Protein AF-A0A8T0U9B5-F1 (afdb_monomer)

Solvent-accessible surface area (backbone atoms only — not comparable to full-atom values): 8079 Å² total; per-residue (Å²): 131,83,78,93,50,59,70,68,54,36,56,69,69,45,44,65,55,56,51,55,48,44,73,48,88,48,65,66,57,46,46,55,52,36,72,47,31,86,80,51,45,81,77,52,49,41,67,49,37,51,75,54,38,42,71,47,51,58,54,27,79,70,55,91,48,68,68,43,32,54,33,39,57,57,36,41,76,64,46,49,84,38,46,48,66,65,48,43,67,71,42,53,49,59,54,46,62,56,37,54,70,41,90,50,66,66,54,20,51,52,38,54,52,50,50,65,72,48,41,92,66,47,58,68,76,57,44,55,52,48,54,54,59,54,62,75,67,59,80,130

pLDDT: mean 86.19, std 13.99, range [38.75, 97.88]

Foldseek 3Di:
DDDPDDPVCCLVPPVVVLLVLLVDPDPVSLLVCLVCCVVCLQSDALCSLAPRRVVSLLVLLVDPDPSSNLSSLVSCLSRLVSYDQCCVVVPVVVSLVVQCPDPDPVSNVSSVVSCVSNLVSYDPVVSVVVVVVVVVPDDD

Secondary structure (DSSP, 8-state):
---SS-HHHHHHHTHHHHHHHHT---HHHHHHHHHTHHHHGGGS-HHHIIIIIHHHHGGGGG-S-HHHHHHHHHHHHHHGGGS-HHHIIIIIHHHHHHHTT-SSHHHHHHHHHHHHHHGGGS-HHHHHHHHHHHHTTS--

Sequence (140 aa):
MGSWLPADQFSIKVLPTIVKLFASNDRAVRACLLQHIDQFGQSLSAQTVDEQVFPHVATGFSDTTVSIHELTMKSMLVLAPKLSQRIISGSLLKYLSKLQVDEDPGIRTNTTILLGNIANYMNDGVYLKYISDTIDIVPS

Radius of gyration: 15.92 Å; Cα contacts (8 Å, |Δi|>4): 117; chains: 1; bounding box: 43×36×35 Å

Nearest PDB structures (foldseek):
  3vwa-assembly1_A  TM=8.725E-01  e=2.668E-05  Saccharomyces cerevisiae S288C
  7pks-assembly1_p  TM=7.817E-01  e=1.221E-03  Homo sapiens
  4lac-assembly1_A  TM=7.043E-01  e=8.626E-04  Homo sapiens
  8twi-assembly1_A  TM=7.628E-01  e=1.349E-03  Homo sapiens
  6iur-assembly2_F  TM=7.681E-01  e=6.287E-03  Homo sapiens

Organism: Panicum virgatum (NCBI:txid38727)

Structure (mmCIF, N/CA/C/O backbone):
data_AF-A0A8T0U9B5-F1
#
_entry.id   AF-A0A8T0U9B5-F1
#
loop_
_atom_site.group_PDB
_atom_site.id
_atom_site.type_symbol
_atom_site.label_atom_id
_atom_site.label_alt_id
_atom_site.label_comp_id
_atom_site.label_asym_id
_atom_site.label_entity_id
_atom_site.label_seq_id
_atom_site.pdbx_PDB_ins_code
_atom_site.Cartn_x
_atom_site.Cartn_y
_atom_site.Cartn_z
_atom_site.occupancy
_atom_site.B_iso_or_equiv
_atom_site.auth_seq_id
_atom_site.auth_comp_id
_atom_site.auth_asym_id
_atom_site.auth_atom_id
_atom_site.pdbx_PDB_model_num
ATOM 1 N N . MET A 1 1 ? -22.964 -4.830 -5.893 1.00 41.19 1 MET A N 1
ATOM 2 C CA . MET A 1 1 ? -23.535 -5.935 -5.090 1.00 41.19 1 MET A CA 1
ATOM 3 C C . MET A 1 1 ? -23.861 -5.376 -3.717 1.00 41.19 1 MET A C 1
ATOM 5 O O . MET A 1 1 ? -23.008 -4.706 -3.154 1.00 41.19 1 MET A O 1
ATOM 9 N N . GLY A 1 2 ? -25.105 -5.536 -3.258 1.00 45.66 2 GLY A N 1
ATOM 10 C CA . GLY A 1 2 ? -25.618 -4.881 -2.051 1.00 45.66 2 GLY A CA 1
ATOM 11 C C . GLY A 1 2 ? -24.873 -5.299 -0.785 1.00 45.66 2 GLY A C 1
ATOM 12 O O . GLY A 1 2 ? -24.510 -6.461 -0.623 1.00 45.66 2 GLY A O 1
ATOM 13 N N . SER A 1 3 ? -24.641 -4.347 0.112 1.00 53.12 3 SER A N 1
ATOM 14 C CA . SER A 1 3 ? -24.120 -4.607 1.450 1.00 53.12 3 SER A CA 1
ATOM 15 C C . SER A 1 3 ? -25.205 -5.305 2.275 1.00 53.12 3 SER A C 1
ATOM 17 O O . SER A 1 3 ? -26.113 -4.662 2.794 1.00 53.12 3 SER A O 1
ATOM 19 N N . TRP A 1 4 ? -25.127 -6.632 2.382 1.00 62.62 4 TRP A N 1
ATOM 20 C CA . TRP A 1 4 ? -26.075 -7.475 3.131 1.00 62.62 4 TRP A CA 1
ATOM 21 C C . TRP A 1 4 ? -25.985 -7.324 4.660 1.00 62.62 4 TRP A C 1
ATOM 23 O O . TRP A 1 4 ? -26.683 -8.014 5.400 1.00 62.62 4 TRP A O 1
ATOM 33 N N . LEU A 1 5 ? -25.137 -6.420 5.150 1.00 62.84 5 LEU A N 1
ATOM 34 C CA . LEU A 1 5 ? -24.972 -6.118 6.563 1.00 62.84 5 LEU A CA 1
ATOM 35 C C . LEU A 1 5 ? -24.940 -4.597 6.754 1.00 62.84 5 LEU A C 1
ATOM 37 O O . LEU A 1 5 ? -24.247 -3.913 5.998 1.00 62.84 5 LEU A O 1
ATOM 41 N N . PRO A 1 6 ? -25.629 -4.062 7.778 1.00 76.56 6 PRO A N 1
ATOM 42 C CA . PRO A 1 6 ? -25.384 -2.706 8.257 1.00 76.56 6 PRO A CA 1
ATOM 43 C C . PRO A 1 6 ? -23.891 -2.504 8.558 1.00 76.56 6 PRO A C 1
ATOM 45 O O . PRO A 1 6 ? -23.229 -3.440 9.020 1.00 76.56 6 PRO A O 1
ATOM 48 N N . ALA A 1 7 ? -23.370 -1.294 8.332 1.00 72.19 7 ALA A N 1
ATOM 49 C CA . ALA A 1 7 ? -21.944 -0.969 8.480 1.00 72.19 7 ALA A CA 1
ATOM 50 C C . ALA A 1 7 ? -21.359 -1.391 9.845 1.00 72.19 7 ALA A C 1
ATOM 52 O O . ALA A 1 7 ? -20.235 -1.897 9.921 1.00 72.19 7 ALA A O 1
ATOM 53 N N . ASP A 1 8 ? -22.160 -1.283 10.906 1.00 71.94 8 ASP A N 1
ATOM 54 C CA . ASP A 1 8 ? -21.779 -1.672 12.265 1.00 71.94 8 ASP A CA 1
ATOM 55 C C . ASP A 1 8 ? -21.593 -3.191 12.396 1.00 71.94 8 ASP A C 1
ATOM 57 O O . ASP A 1 8 ? -20.624 -3.668 12.988 1.00 71.94 8 ASP A O 1
ATOM 61 N N . GLN A 1 9 ? -22.476 -3.985 11.780 1.00 76.44 9 GLN A N 1
ATOM 62 C CA . GLN A 1 9 ? -22.353 -5.444 11.799 1.00 76.44 9 GLN A CA 1
ATOM 63 C C . GLN A 1 9 ? -21.205 -5.939 10.922 1.00 76.44 9 GLN A C 1
ATOM 65 O O . GLN A 1 9 ? -20.554 -6.920 11.280 1.00 76.44 9 GLN A O 1
ATOM 70 N N . PHE A 1 10 ? -20.936 -5.267 9.801 1.00 80.06 10 PHE A N 1
ATOM 71 C CA . PHE A 1 10 ? -19.770 -5.559 8.971 1.00 80.06 10 PHE A CA 1
ATOM 72 C C . PHE A 1 10 ? -18.471 -5.342 9.758 1.00 80.06 10 PHE A C 1
ATOM 74 O O . PHE A 1 10 ? -17.622 -6.234 9.826 1.00 80.06 10 PHE A O 1
ATOM 81 N N . SER A 1 11 ? -18.365 -4.195 10.430 1.00 77.88 11 SER A N 1
ATOM 82 C CA . SER A 1 11 ? -17.197 -3.832 11.238 1.00 77.88 11 SER A CA 1
ATOM 83 C C . SER A 1 11 ? -16.960 -4.809 12.393 1.00 77.88 11 SER A C 1
ATOM 85 O O . SER A 1 11 ? -15.820 -5.172 12.662 1.00 77.88 11 SER A O 1
ATOM 87 N N . ILE A 1 12 ? -18.024 -5.293 13.042 1.00 81.44 12 ILE A N 1
ATOM 88 C CA . ILE A 1 12 ? -17.913 -6.207 14.190 1.00 81.44 12 ILE A CA 1
ATOM 89 C C . ILE A 1 12 ? -17.658 -7.659 13.761 1.00 81.44 12 ILE A C 1
ATOM 91 O O . ILE A 1 12 ? -16.861 -8.353 14.389 1.00 81.44 12 ILE A O 1
ATOM 95 N N . LYS A 1 13 ? -18.344 -8.153 12.722 1.00 84.81 13 LYS A N 1
ATOM 96 C CA . LYS A 1 13 ? -18.342 -9.590 12.381 1.00 84.81 13 LYS A CA 1
ATOM 97 C C . LYS A 1 13 ? -17.375 -9.960 11.259 1.00 84.81 13 LYS A C 1
ATOM 99 O O . LYS A 1 13 ? -16.883 -11.085 11.237 1.00 84.81 13 LYS A O 1
ATOM 104 N N . VAL A 1 14 ? -17.118 -9.050 10.320 1.00 87.94 14 VAL A N 1
ATOM 105 C CA . VAL A 1 14 ? -16.372 -9.354 9.087 1.00 87.94 14 VAL A CA 1
ATOM 106 C C . VAL A 1 14 ? -14.958 -8.787 9.143 1.00 87.94 14 VAL A C 1
ATOM 108 O O . VAL A 1 14 ? -13.998 -9.508 8.866 1.00 87.94 14 VAL A O 1
ATOM 111 N N . LEU A 1 15 ? -14.815 -7.527 9.558 1.00 91.25 15 LEU A N 1
ATOM 112 C CA . LEU A 1 15 ? -13.530 -6.826 9.568 1.00 91.25 15 LEU A CA 1
ATOM 113 C C . LEU A 1 15 ? -12.423 -7.562 10.353 1.00 91.25 15 LEU A C 1
ATOM 115 O O . LEU A 1 15 ? -11.326 -7.686 9.809 1.00 91.25 15 LEU A O 1
ATOM 119 N N . PRO A 1 16 ? -12.666 -8.138 11.553 1.00 93.38 16 PRO A N 1
ATOM 120 C CA . PRO A 1 16 ? -11.620 -8.856 12.286 1.00 93.38 16 PRO A CA 1
ATOM 121 C C . PRO A 1 16 ? -11.090 -10.077 11.526 1.00 93.38 16 PRO A C 1
ATOM 123 O O . PRO A 1 16 ? -9.913 -10.416 11.627 1.00 93.38 16 PRO A O 1
ATOM 126 N N . THR A 1 17 ? -11.951 -10.739 10.751 1.00 94.69 17 THR A N 1
ATOM 127 C CA . THR A 1 17 ? -11.563 -11.875 9.909 1.00 94.69 17 THR A CA 1
ATOM 128 C C . THR A 1 17 ? -10.733 -11.401 8.722 1.00 94.69 17 THR A C 1
ATOM 130 O O . THR A 1 17 ? -9.691 -11.986 8.450 1.00 94.69 17 THR A O 1
ATOM 133 N N . ILE A 1 18 ? -11.136 -10.309 8.064 1.00 94.75 18 ILE A N 1
ATOM 134 C CA . ILE A 1 18 ? -10.364 -9.695 6.972 1.00 94.75 18 ILE A CA 1
ATOM 135 C C . ILE A 1 18 ? -8.957 -9.312 7.448 1.00 94.75 18 ILE A C 1
ATOM 137 O O . ILE A 1 18 ? -7.979 -9.648 6.786 1.00 94.75 18 ILE A O 1
ATOM 141 N N . VAL A 1 19 ? -8.839 -8.669 8.614 1.00 95.62 19 VAL A N 1
ATOM 142 C CA . VAL A 1 19 ? -7.538 -8.290 9.193 1.00 95.62 19 VAL A CA 1
ATOM 143 C C . VAL A 1 19 ? -6.663 -9.524 9.423 1.00 95.62 19 VAL A C 1
ATOM 145 O O . VAL A 1 19 ? -5.505 -9.535 9.018 1.00 95.62 19 VAL A O 1
ATOM 148 N N . LYS A 1 20 ? -7.222 -10.608 9.978 1.00 95.19 20 LYS A N 1
ATOM 149 C CA . LYS A 1 20 ? -6.490 -11.875 10.149 1.00 95.19 20 LYS A CA 1
ATOM 150 C C . LYS A 1 20 ? -6.039 -12.490 8.824 1.00 95.19 20 LYS A C 1
ATOM 152 O O . LYS A 1 20 ? -4.975 -13.099 8.780 1.00 95.19 20 LYS A O 1
ATOM 157 N N . LEU A 1 21 ? -6.820 -12.346 7.752 1.00 96.19 21 LEU A N 1
ATOM 158 C CA . LEU A 1 21 ? -6.466 -12.891 6.439 1.00 96.19 21 LEU A CA 1
ATOM 159 C C . LEU A 1 21 ? -5.246 -12.199 5.817 1.00 96.19 21 LEU A C 1
ATOM 161 O O . LEU A 1 21 ? -4.545 -12.848 5.045 1.00 96.19 21 LEU A O 1
ATOM 165 N N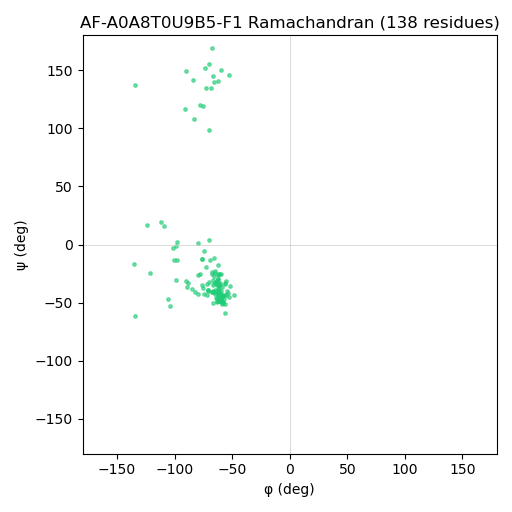 . PHE A 1 22 ? -4.936 -10.945 6.175 1.00 95.38 22 PHE A N 1
ATOM 166 C CA . PHE A 1 22 ? -3.689 -10.305 5.733 1.00 95.38 22 PHE A CA 1
ATOM 167 C C . PHE A 1 22 ? -2.442 -11.031 6.249 1.00 95.38 22 PHE A C 1
ATOM 169 O O . PHE A 1 22 ? -1.434 -11.050 5.552 1.00 95.38 22 PHE A O 1
ATOM 176 N N . ALA A 1 23 ? -2.516 -11.684 7.412 1.00 94.25 23 ALA A N 1
ATOM 177 C CA . ALA A 1 23 ? -1.413 -12.483 7.946 1.00 94.25 23 ALA A CA 1
ATOM 178 C C . ALA A 1 23 ? -1.218 -13.830 7.222 1.00 94.25 23 ALA A C 1
ATOM 180 O O . ALA A 1 23 ? -0.270 -14.559 7.518 1.00 94.25 23 ALA A O 1
ATOM 181 N N . SER A 1 24 ? -2.102 -14.187 6.282 1.00 93.00 24 SER A N 1
ATOM 182 C CA . SER A 1 24 ? -1.939 -15.379 5.453 1.00 93.00 24 SER A CA 1
ATOM 183 C C . SER A 1 24 ? -0.760 -15.223 4.490 1.00 93.00 24 SER A C 1
ATOM 185 O O . SER A 1 24 ? -0.647 -14.224 3.783 1.00 93.00 24 SER A O 1
ATOM 187 N N . ASN A 1 25 ? 0.077 -16.258 4.387 1.00 86.25 25 ASN A N 1
ATOM 188 C CA . ASN A 1 25 ? 1.154 -16.324 3.391 1.00 86.25 25 ASN A CA 1
ATOM 189 C C . ASN A 1 25 ? 0.657 -16.746 1.993 1.00 86.25 25 ASN A C 1
ATOM 191 O O . ASN A 1 25 ? 1.455 -16.884 1.065 1.00 86.25 25 ASN A O 1
ATOM 195 N N . ASP A 1 26 ? -0.648 -16.974 1.829 1.00 90.75 26 ASP A N 1
ATOM 196 C CA . ASP A 1 26 ? -1.241 -17.348 0.551 1.00 90.75 26 ASP A CA 1
ATOM 197 C C . ASP A 1 26 ? -1.333 -16.134 -0.393 1.00 90.75 26 ASP A C 1
ATOM 199 O O . ASP A 1 26 ? -2.014 -15.138 -0.122 1.00 90.75 26 ASP A O 1
ATOM 203 N N . ARG A 1 27 ? -0.651 -16.230 -1.542 1.00 89.44 27 ARG A N 1
ATOM 204 C CA . ARG A 1 27 ? -0.609 -15.162 -2.552 1.00 89.44 27 ARG A CA 1
ATOM 205 C C . ARG A 1 27 ? -1.979 -14.849 -3.151 1.00 89.44 27 ARG A C 1
ATOM 207 O O . ARG A 1 27 ? -2.241 -13.683 -3.439 1.00 89.44 27 ARG A O 1
ATOM 214 N N . ALA A 1 28 ? -2.836 -15.850 -3.346 1.00 91.69 28 ALA A N 1
ATOM 215 C CA . ALA A 1 28 ? -4.170 -15.663 -3.908 1.00 91.69 28 ALA A CA 1
ATOM 216 C C . ALA A 1 28 ? -5.088 -14.954 -2.907 1.00 91.69 28 ALA A C 1
ATOM 218 O O . ALA A 1 28 ? -5.827 -14.047 -3.291 1.00 91.69 28 ALA A O 1
ATOM 219 N N . VAL A 1 29 ? -4.982 -15.294 -1.618 1.00 93.50 29 VAL A N 1
ATOM 220 C CA . VAL A 1 29 ? -5.679 -14.564 -0.546 1.00 93.50 29 VAL A CA 1
ATOM 221 C C . VAL A 1 29 ? -5.236 -13.105 -0.530 1.00 93.50 29 VAL A C 1
ATOM 223 O O . VAL A 1 29 ? -6.083 -12.215 -0.580 1.00 93.50 29 VAL A O 1
ATOM 226 N N . ARG A 1 30 ? -3.924 -12.841 -0.543 1.00 93.19 30 ARG A N 1
ATOM 227 C CA . ARG A 1 30 ? -3.394 -11.471 -0.593 1.00 93.19 30 ARG A CA 1
ATOM 228 C C . ARG A 1 30 ? -3.892 -10.711 -1.822 1.00 93.19 30 ARG A C 1
ATOM 230 O O . ARG A 1 30 ? -4.401 -9.606 -1.672 1.00 93.19 30 ARG A O 1
ATOM 237 N N . ALA A 1 31 ? -3.797 -11.294 -3.015 1.00 94.06 31 ALA A N 1
ATOM 238 C CA . ALA A 1 31 ? -4.285 -10.663 -4.240 1.00 94.06 31 ALA A CA 1
ATOM 239 C C . ALA A 1 31 ? -5.784 -10.329 -4.148 1.00 94.06 31 ALA A C 1
ATOM 241 O O . ALA A 1 31 ? -6.186 -9.213 -4.467 1.00 94.06 31 ALA A O 1
ATOM 242 N N . CYS A 1 32 ? -6.598 -11.254 -3.631 1.00 95.62 32 CYS A N 1
ATOM 243 C CA . CYS A 1 32 ? -8.028 -11.041 -3.428 1.00 95.62 32 CYS A CA 1
ATOM 244 C C . CYS A 1 32 ? -8.314 -9.895 -2.442 1.00 95.62 32 CYS A C 1
ATOM 246 O O . CYS A 1 32 ? -9.173 -9.055 -2.714 1.00 95.62 32 CYS A O 1
ATOM 248 N N . LEU A 1 33 ? -7.578 -9.820 -1.329 1.00 96.69 33 LEU A N 1
ATOM 249 C CA . LEU A 1 33 ? -7.710 -8.735 -0.353 1.00 96.69 33 LEU A CA 1
ATOM 250 C C . LEU A 1 33 ? -7.343 -7.376 -0.958 1.00 96.69 33 LEU A C 1
ATOM 252 O O . LEU A 1 33 ? -8.083 -6.412 -0.780 1.00 96.69 33 LEU A O 1
ATOM 256 N N . LEU A 1 34 ? -6.229 -7.300 -1.693 1.00 96.38 34 LEU A N 1
ATOM 257 C CA . LEU A 1 34 ? -5.774 -6.062 -2.328 1.00 96.38 34 LEU A CA 1
ATOM 258 C C . LEU A 1 34 ? -6.733 -5.600 -3.433 1.00 96.38 34 LEU A C 1
ATOM 260 O O . LEU A 1 34 ? -7.028 -4.413 -3.527 1.00 96.38 34 LEU A O 1
ATOM 264 N N . GLN A 1 35 ? -7.265 -6.529 -4.231 1.00 96.19 35 GLN A N 1
ATOM 265 C CA . GLN A 1 35 ? -8.220 -6.226 -5.301 1.00 96.19 35 GLN A CA 1
ATOM 266 C C . GLN A 1 35 ? -9.532 -5.627 -4.779 1.00 96.19 35 GLN A C 1
ATOM 268 O O . GLN A 1 35 ? -10.160 -4.830 -5.470 1.00 96.19 35 GLN A O 1
ATOM 273 N N . HIS A 1 36 ? -9.955 -6.002 -3.571 1.00 95.88 36 HIS A N 1
ATOM 274 C CA . HIS A 1 36 ? -11.219 -5.554 -2.982 1.00 95.88 36 HIS A CA 1
ATOM 275 C C . HIS A 1 36 ? -11.027 -4.569 -1.824 1.00 95.88 36 HIS A C 1
ATOM 277 O O . HIS A 1 36 ? -11.969 -4.323 -1.069 1.00 95.88 36 HIS A O 1
ATOM 283 N N . ILE A 1 37 ? -9.832 -3.985 -1.690 1.00 96.25 37 ILE A N 1
ATOM 284 C CA . ILE A 1 37 ? -9.482 -3.069 -0.600 1.00 96.25 37 ILE A CA 1
ATOM 285 C C . ILE A 1 37 ? -10.445 -1.875 -0.509 1.00 96.25 37 ILE A C 1
ATOM 287 O O . ILE A 1 37 ? -10.779 -1.460 0.594 1.00 96.25 37 ILE A O 1
ATOM 291 N N . ASP A 1 38 ? -10.982 -1.379 -1.628 1.00 93.69 38 ASP A N 1
ATOM 292 C CA . ASP A 1 38 ? -11.958 -0.277 -1.650 1.00 93.69 38 ASP A CA 1
ATOM 293 C C . ASP A 1 38 ? -13.259 -0.602 -0.897 1.00 93.69 38 ASP A C 1
ATOM 295 O O . ASP A 1 38 ? -13.940 0.297 -0.407 1.00 93.69 38 ASP A O 1
ATOM 299 N N . GLN A 1 39 ? -13.609 -1.887 -0.767 1.00 91.56 39 GLN A N 1
ATOM 300 C CA . GLN A 1 39 ? -14.859 -2.317 -0.133 1.00 91.56 39 GLN A CA 1
ATOM 301 C C . GLN A 1 39 ? -14.805 -2.271 1.397 1.00 91.56 39 GLN A C 1
ATOM 303 O O . GLN A 1 39 ? -15.848 -2.174 2.039 1.00 91.56 39 GLN A O 1
ATOM 308 N N . PHE A 1 40 ? -13.613 -2.372 1.991 1.00 93.31 40 PHE A N 1
ATOM 309 C CA . PHE A 1 40 ? -13.451 -2.480 3.447 1.00 93.31 40 PHE A CA 1
ATOM 310 C C . PHE A 1 40 ? -12.355 -1.584 4.025 1.00 93.31 40 PHE A C 1
ATOM 312 O O . PHE A 1 40 ? -12.329 -1.347 5.231 1.00 93.31 40 PHE A O 1
ATOM 319 N N . GLY A 1 41 ? -11.449 -1.069 3.194 1.00 93.44 41 GLY A N 1
ATOM 320 C CA . GLY A 1 41 ? -10.281 -0.305 3.618 1.00 93.44 41 GLY A CA 1
ATOM 321 C C . GLY A 1 41 ? -10.658 0.957 4.386 1.00 93.44 41 GLY A C 1
ATOM 322 O O . GLY A 1 41 ? -10.006 1.293 5.372 1.00 93.44 41 GLY A O 1
ATOM 323 N N . GLN A 1 42 ? -11.772 1.600 4.020 1.00 92.56 42 GLN A N 1
ATOM 324 C CA . GLN A 1 42 ? -12.289 2.765 4.742 1.00 92.56 42 GLN A CA 1
ATOM 325 C C . GLN A 1 42 ? -12.718 2.445 6.179 1.00 92.56 42 GLN A C 1
ATOM 327 O O . GLN A 1 42 ? -12.531 3.281 7.065 1.00 92.56 42 GLN A O 1
ATOM 332 N N . SER A 1 43 ? -13.214 1.229 6.427 1.00 93.19 43 SER A N 1
ATOM 333 C CA . SER A 1 43 ? -13.634 0.753 7.750 1.00 93.19 43 SER A CA 1
ATOM 334 C C . SER A 1 43 ? -12.463 0.383 8.666 1.00 93.19 43 SER A C 1
ATOM 336 O O . SER A 1 43 ? -12.666 0.209 9.866 1.00 93.19 43 SER A O 1
ATOM 338 N N . LEU A 1 44 ? -11.238 0.265 8.142 1.00 94.44 44 LEU A N 1
ATOM 339 C CA . LEU A 1 44 ? -10.053 -0.001 8.958 1.00 94.44 44 LEU A CA 1
ATOM 340 C C . LEU A 1 44 ? -9.660 1.247 9.762 1.00 94.44 44 LEU A C 1
ATOM 342 O O . LEU A 1 44 ? -9.594 2.358 9.224 1.00 94.44 44 LEU A O 1
ATOM 346 N N . SER A 1 45 ? -9.359 1.069 11.049 1.00 95.75 45 SER A N 1
ATOM 347 C CA . SER A 1 45 ? -8.788 2.140 11.872 1.00 95.75 45 SER A CA 1
ATOM 348 C C . SER A 1 45 ? -7.324 2.384 11.504 1.00 95.75 45 SER A C 1
ATOM 350 O O . SER A 1 45 ? -6.634 1.456 11.084 1.00 95.75 45 SER A O 1
ATOM 352 N N . ALA A 1 46 ? -6.830 3.611 11.703 1.00 96.75 46 ALA A N 1
ATOM 353 C CA . ALA A 1 46 ? -5.426 3.954 11.450 1.00 96.75 46 ALA A CA 1
ATOM 354 C C . ALA A 1 46 ? -4.459 3.005 12.177 1.00 96.75 46 ALA A C 1
ATOM 356 O O . ALA A 1 46 ? -3.559 2.449 11.559 1.00 96.75 46 ALA A O 1
ATOM 357 N N . GLN A 1 47 ? -4.730 2.711 13.454 1.00 96.56 47 GLN A N 1
ATOM 358 C CA . GLN A 1 47 ? -3.945 1.752 14.234 1.00 96.56 47 GLN A CA 1
ATOM 359 C C . GLN A 1 47 ? -3.932 0.349 13.603 1.00 96.56 47 GLN A C 1
ATOM 361 O O . GLN A 1 47 ? -2.882 -0.277 13.509 1.00 96.56 47 GLN A O 1
ATOM 366 N N . THR A 1 48 ? -5.085 -0.144 13.136 1.00 96.88 48 THR A N 1
ATOM 367 C CA . THR A 1 48 ? -5.163 -1.467 12.491 1.00 96.88 48 THR A CA 1
ATOM 368 C C . THR A 1 48 ? -4.381 -1.486 11.183 1.00 96.88 48 THR A C 1
ATOM 370 O O . THR A 1 48 ? -3.691 -2.465 10.897 1.00 96.88 48 THR A O 1
ATOM 373 N N . VAL A 1 49 ? -4.473 -0.412 10.390 1.00 97.88 49 VAL A N 1
ATOM 374 C CA . VAL A 1 49 ? -3.715 -0.308 9.142 1.00 97.88 49 VAL A CA 1
ATOM 375 C C . VAL A 1 49 ? -2.216 -0.331 9.426 1.00 97.88 49 VAL A C 1
ATOM 377 O O . VAL A 1 49 ? -1.514 -1.139 8.826 1.00 97.88 49 VAL A O 1
ATOM 380 N N . ASP A 1 50 ? -1.742 0.478 10.369 1.00 96.62 50 ASP A N 1
ATOM 381 C CA . ASP A 1 50 ? -0.324 0.568 10.728 1.00 96.62 50 ASP A CA 1
ATOM 382 C C . ASP A 1 50 ? 0.246 -0.741 11.288 1.00 96.62 50 ASP A C 1
ATOM 384 O O . ASP A 1 50 ? 1.311 -1.189 10.862 1.00 96.62 50 ASP A O 1
ATOM 388 N N . GLU A 1 51 ? -0.442 -1.345 12.259 1.00 96.19 51 GLU A N 1
ATOM 389 C CA . GLU A 1 51 ? 0.119 -2.437 13.063 1.00 96.19 51 GLU A CA 1
ATOM 390 C C . GLU A 1 51 ? -0.149 -3.820 12.468 1.00 96.19 51 GLU A C 1
ATOM 392 O O . GLU A 1 51 ? 0.662 -4.728 12.646 1.00 96.19 51 GLU A O 1
ATOM 397 N N . GLN A 1 52 ? -1.281 -4.001 11.779 1.00 96.50 52 GLN A N 1
ATOM 398 C CA . GLN A 1 52 ? -1.766 -5.330 11.392 1.00 96.50 52 GLN A CA 1
ATOM 399 C C . GLN A 1 52 ? -1.931 -5.519 9.887 1.00 96.50 52 GLN A C 1
ATOM 401 O O . GLN A 1 52 ? -1.882 -6.652 9.431 1.00 96.50 52 GLN A O 1
ATOM 406 N N . VAL A 1 53 ? -2.129 -4.463 9.094 1.00 97.31 53 VAL A N 1
ATOM 407 C CA . VAL A 1 53 ? -2.375 -4.611 7.646 1.00 97.31 53 VAL A CA 1
ATOM 408 C C . VAL A 1 53 ? -1.136 -4.258 6.834 1.00 97.31 53 VAL A C 1
ATOM 410 O O . VAL A 1 53 ? -0.679 -5.061 6.020 1.00 97.31 53 VAL A O 1
ATOM 413 N N . PHE A 1 54 ? -0.555 -3.080 7.065 1.00 97.75 54 PHE A N 1
ATOM 414 C CA . PHE A 1 54 ? 0.574 -2.577 6.289 1.00 97.75 54 PHE A CA 1
ATOM 415 C C . PHE A 1 54 ? 1.782 -3.524 6.269 1.00 97.75 54 PHE A C 1
ATOM 417 O O . PHE A 1 54 ? 2.304 -3.739 5.175 1.00 97.75 54 PHE A O 1
ATOM 424 N N . PRO A 1 55 ? 2.215 -4.154 7.385 1.00 96.44 55 PRO A N 1
ATOM 425 C CA . PRO A 1 55 ? 3.358 -5.069 7.358 1.00 96.44 55 PRO A CA 1
ATOM 426 C C . PRO A 1 55 ? 3.184 -6.216 6.357 1.00 96.44 55 PRO A C 1
ATOM 428 O O . PRO A 1 55 ? 4.148 -6.636 5.720 1.00 96.44 55 PRO A O 1
ATOM 431 N N . HIS A 1 56 ? 1.951 -6.692 6.177 1.00 96.25 56 HIS A N 1
ATOM 432 C CA . HIS A 1 56 ? 1.635 -7.753 5.229 1.00 96.25 56 HIS A CA 1
ATOM 433 C C . HIS A 1 56 ? 1.477 -7.226 3.805 1.00 96.25 56 HIS A C 1
ATOM 435 O O . HIS A 1 56 ? 1.995 -7.835 2.869 1.00 96.25 56 HIS A O 1
ATOM 441 N N . VAL A 1 57 ? 0.828 -6.074 3.623 1.00 96.38 57 VAL A N 1
ATOM 442 C CA . VAL A 1 57 ? 0.687 -5.441 2.303 1.00 96.38 57 VAL A CA 1
ATOM 443 C C . VAL A 1 57 ? 2.051 -5.057 1.723 1.00 96.38 57 VAL A C 1
ATOM 445 O O . VAL A 1 57 ? 2.308 -5.317 0.552 1.00 96.38 57 VAL A O 1
ATOM 448 N N . ALA A 1 58 ? 2.961 -4.533 2.547 1.00 95.44 58 ALA A N 1
ATOM 449 C CA . ALA A 1 58 ? 4.285 -4.085 2.123 1.00 95.44 58 ALA A CA 1
ATOM 450 C C . ALA A 1 58 ? 5.142 -5.201 1.501 1.00 95.44 58 ALA A C 1
ATOM 452 O O . ALA A 1 58 ? 6.000 -4.928 0.664 1.00 95.44 58 ALA A O 1
ATOM 453 N N . THR A 1 59 ? 4.883 -6.468 1.842 1.00 93.19 59 THR A N 1
ATOM 454 C CA . THR A 1 59 ? 5.550 -7.613 1.195 1.00 93.19 59 THR A CA 1
ATOM 455 C C . THR A 1 59 ? 5.267 -7.691 -0.308 1.00 93.19 59 THR A C 1
ATOM 457 O O . THR A 1 59 ? 6.083 -8.218 -1.061 1.00 93.19 59 THR A O 1
ATOM 460 N N . GLY A 1 60 ? 4.140 -7.132 -0.758 1.00 92.75 60 GLY A N 1
ATOM 461 C CA . GLY A 1 60 ? 3.749 -7.085 -2.160 1.00 92.75 60 GLY A CA 1
ATOM 462 C C . GLY A 1 60 ? 4.643 -6.196 -3.025 1.00 92.75 60 GLY A C 1
ATOM 463 O O . GLY A 1 60 ? 4.760 -6.473 -4.212 1.00 92.75 60 GLY A O 1
ATOM 464 N N . PHE A 1 61 ? 5.351 -5.212 -2.451 1.00 92.62 61 PHE A N 1
ATOM 465 C CA . PHE A 1 61 ? 6.318 -4.377 -3.186 1.00 92.62 61 PHE A CA 1
ATOM 466 C C . PHE A 1 61 ? 7.577 -5.134 -3.624 1.00 92.62 61 PHE A C 1
ATOM 468 O O . PHE A 1 61 ? 8.377 -4.610 -4.389 1.00 92.62 61 PHE A O 1
ATOM 475 N N . SER A 1 62 ? 7.806 -6.334 -3.093 1.00 89.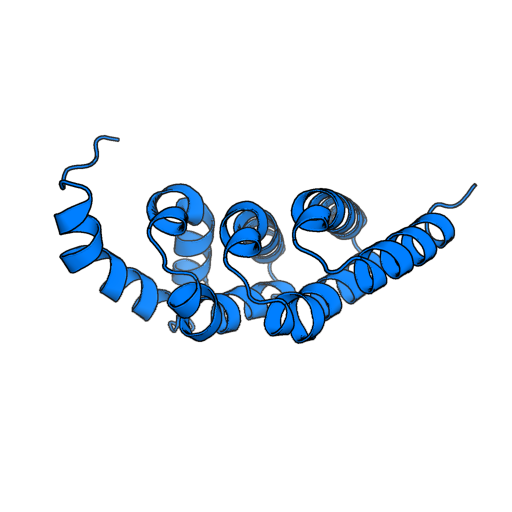69 62 SER A N 1
ATOM 476 C CA . SER A 1 62 ? 8.958 -7.175 -3.436 1.00 89.69 62 SER A CA 1
ATOM 477 C C . SER A 1 62 ? 8.530 -8.555 -3.936 1.00 89.69 62 SER A C 1
ATOM 479 O O . SER A 1 62 ? 9.335 -9.484 -3.936 1.00 89.69 62 SER A O 1
ATOM 481 N N . ASP A 1 63 ? 7.260 -8.719 -4.335 1.00 89.12 63 ASP A N 1
ATOM 482 C CA . ASP A 1 63 ? 6.808 -9.964 -4.963 1.00 89.12 63 ASP A CA 1
ATOM 483 C C . ASP A 1 63 ? 7.465 -10.132 -6.351 1.00 89.12 63 ASP A C 1
ATOM 485 O O . ASP A 1 63 ? 8.101 -9.225 -6.871 1.00 89.12 63 ASP A O 1
ATOM 489 N N . THR A 1 64 ? 7.346 -11.300 -6.962 1.00 85.31 64 THR A N 1
ATOM 490 C CA . THR A 1 64 ? 7.844 -11.536 -8.335 1.00 85.31 64 THR A CA 1
ATOM 491 C C . THR A 1 64 ? 6.727 -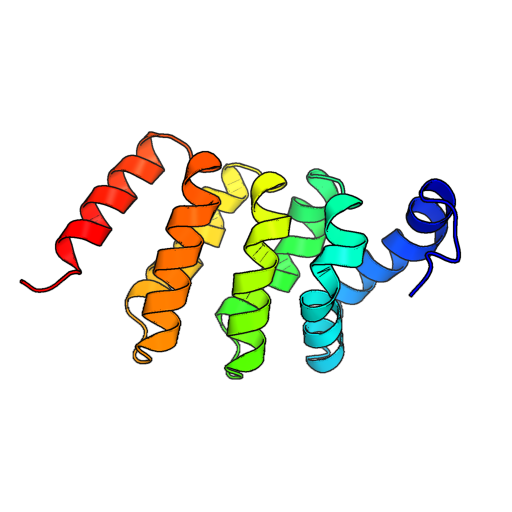11.410 -9.367 1.00 85.31 64 THR A C 1
ATOM 493 O O . THR A 1 64 ? 6.977 -11.334 -10.565 1.00 85.31 64 THR A O 1
ATOM 496 N N . THR A 1 65 ? 5.478 -11.385 -8.904 1.00 86.94 65 THR A N 1
ATOM 497 C CA . THR A 1 65 ? 4.295 -11.312 -9.752 1.00 86.94 65 THR A CA 1
ATOM 498 C C . THR A 1 65 ? 3.910 -9.855 -9.983 1.00 86.94 65 THR A C 1
ATOM 500 O O . THR A 1 65 ? 3.483 -9.172 -9.049 1.00 86.94 65 THR A O 1
ATOM 503 N N . VAL A 1 66 ? 3.968 -9.406 -11.239 1.00 86.31 66 VAL A N 1
ATOM 504 C CA . VAL A 1 66 ? 3.609 -8.033 -11.649 1.00 86.31 66 VAL A CA 1
ATOM 505 C C . VAL A 1 66 ? 2.207 -7.637 -11.171 1.00 86.31 66 VAL A C 1
ATOM 507 O O . VAL A 1 66 ? 2.011 -6.549 -10.637 1.00 86.31 66 VAL A O 1
ATOM 510 N N . SER A 1 67 ? 1.226 -8.540 -11.259 1.00 88.94 67 SER A N 1
ATOM 511 C CA . SER A 1 67 ? -0.143 -8.247 -10.812 1.00 88.94 67 SER A CA 1
ATOM 512 C C . SER A 1 67 ? -0.238 -7.947 -9.311 1.00 88.94 67 SER A C 1
ATOM 514 O O . SER A 1 67 ? -1.022 -7.092 -8.903 1.00 88.94 67 SER A O 1
ATOM 516 N N . ILE A 1 68 ? 0.577 -8.598 -8.474 1.00 91.06 68 ILE A N 1
ATOM 517 C CA . ILE A 1 68 ? 0.613 -8.322 -7.033 1.00 91.06 68 ILE A CA 1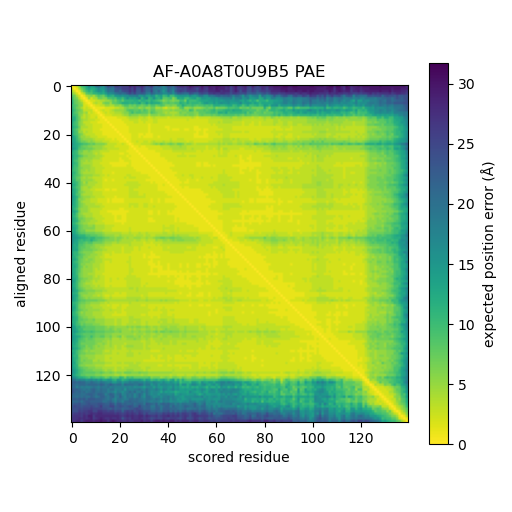
ATOM 518 C C . ILE A 1 68 ? 1.249 -6.957 -6.775 1.00 91.06 68 ILE A C 1
ATOM 520 O O . ILE A 1 68 ? 0.746 -6.224 -5.924 1.00 91.06 68 ILE A O 1
ATOM 524 N N . HIS A 1 69 ? 2.298 -6.584 -7.513 1.00 90.44 69 HIS A N 1
ATOM 525 C CA . HIS A 1 69 ? 2.894 -5.245 -7.423 1.00 90.44 69 HIS A CA 1
ATOM 526 C C . HIS A 1 69 ? 1.870 -4.157 -7.729 1.00 90.44 69 HIS A C 1
ATOM 528 O O . HIS A 1 69 ? 1.687 -3.240 -6.929 1.00 90.44 69 HIS A O 1
ATOM 534 N N . GLU A 1 70 ? 1.153 -4.286 -8.845 1.00 90.88 70 GLU A N 1
ATOM 535 C CA . GLU A 1 70 ? 0.133 -3.318 -9.252 1.00 90.88 70 GLU A CA 1
ATOM 536 C C . GLU A 1 70 ? -0.995 -3.198 -8.229 1.00 90.88 70 GLU A C 1
ATOM 538 O O . GLU A 1 70 ? -1.392 -2.090 -7.864 1.00 90.88 70 GLU A O 1
ATOM 543 N N . LEU A 1 71 ? -1.506 -4.330 -7.738 1.00 94.69 71 LEU A N 1
ATOM 544 C CA . LEU A 1 71 ? -2.539 -4.348 -6.704 1.00 94.69 71 LEU A CA 1
ATOM 545 C C . LEU A 1 71 ? -2.041 -3.715 -5.401 1.00 94.69 71 LEU A C 1
ATOM 547 O O . LEU A 1 71 ? -2.771 -2.957 -4.763 1.00 94.69 71 LEU A O 1
ATOM 551 N N . THR A 1 72 ? -0.786 -3.973 -5.029 1.00 95.31 72 THR A N 1
ATOM 552 C CA . THR A 1 72 ? -0.159 -3.378 -3.843 1.00 95.31 72 THR A CA 1
ATOM 553 C C . THR A 1 72 ? -0.072 -1.862 -3.995 1.00 95.31 72 THR A C 1
ATOM 555 O O . THR A 1 72 ? -0.534 -1.140 -3.112 1.00 95.31 72 THR A O 1
ATOM 558 N N . MET A 1 73 ? 0.418 -1.367 -5.135 1.00 93.12 73 MET A N 1
ATOM 559 C CA . MET A 1 73 ? 0.485 0.068 -5.425 1.00 93.12 73 MET A CA 1
ATOM 560 C C . MET A 1 73 ? -0.899 0.726 -5.401 1.00 93.12 73 MET A C 1
ATOM 562 O O . MET A 1 73 ? -1.083 1.735 -4.724 1.00 93.12 73 MET A O 1
ATOM 566 N N . LYS A 1 74 ? -1.898 0.135 -6.067 1.00 93.88 74 LYS A N 1
ATOM 567 C CA . LYS A 1 74 ? -3.276 0.657 -6.069 1.00 93.88 74 LYS A CA 1
ATOM 568 C C . LYS A 1 74 ? -3.868 0.711 -4.663 1.00 93.88 74 LYS A C 1
ATOM 570 O O . LYS A 1 74 ? -4.477 1.711 -4.296 1.00 93.88 74 LYS A O 1
ATOM 575 N N . SER A 1 75 ? -3.633 -0.318 -3.848 1.00 96.56 75 SER A N 1
ATOM 576 C CA . SER A 1 75 ? -4.157 -0.370 -2.480 1.00 96.56 75 SER A CA 1
ATOM 577 C C . SER A 1 75 ? -3.633 0.752 -1.578 1.00 96.56 75 SER A C 1
ATOM 579 O O . SER A 1 75 ? -4.332 1.182 -0.659 1.00 96.56 75 SER A O 1
ATOM 581 N N . MET A 1 76 ? -2.443 1.293 -1.863 1.00 96.56 76 MET A N 1
ATOM 582 C CA . MET A 1 76 ? -1.896 2.420 -1.106 1.00 96.56 76 MET A CA 1
ATOM 583 C C . MET A 1 76 ? -2.723 3.692 -1.248 1.00 96.56 76 MET A C 1
ATOM 585 O O . MET A 1 76 ? -2.716 4.494 -0.323 1.00 96.56 76 MET A O 1
ATOM 589 N N . LEU A 1 77 ? -3.492 3.865 -2.325 1.00 94.81 77 LEU A N 1
ATOM 590 C CA . LEU A 1 77 ? -4.382 5.022 -2.467 1.00 94.81 77 LEU A CA 1
ATOM 591 C C . LEU A 1 77 ? -5.465 5.054 -1.376 1.00 94.81 77 LEU A C 1
ATOM 593 O O . LEU A 1 77 ? -5.887 6.126 -0.952 1.00 94.81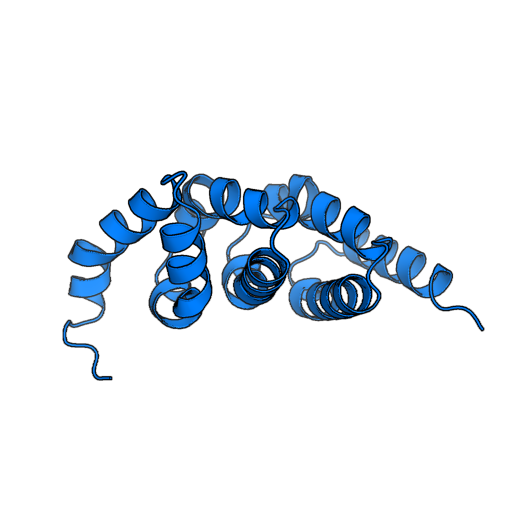 77 LEU A O 1
ATOM 597 N N . VAL A 1 78 ? -5.875 3.882 -0.883 1.00 96.25 78 VAL A N 1
ATOM 598 C CA . VAL A 1 78 ? -6.857 3.742 0.204 1.00 96.25 78 VAL A CA 1
ATOM 599 C C . VAL A 1 78 ? -6.185 3.741 1.573 1.00 96.25 78 VAL A C 1
ATOM 601 O O . VAL A 1 78 ? -6.740 4.260 2.542 1.00 96.25 78 VAL A O 1
ATOM 604 N N . LEU A 1 79 ? -5.003 3.129 1.672 1.00 97.38 79 LEU A N 1
ATOM 605 C CA . LEU A 1 79 ? -4.340 2.882 2.951 1.00 97.38 79 LEU A CA 1
ATOM 606 C C . LEU A 1 79 ? -3.439 4.036 3.405 1.00 97.38 79 LEU A C 1
ATOM 608 O O . LEU A 1 79 ? -3.375 4.293 4.604 1.00 97.38 79 LEU A O 1
ATOM 612 N N . ALA A 1 80 ? -2.794 4.767 2.490 1.00 96.00 80 ALA A N 1
ATOM 613 C CA . ALA A 1 80 ? -1.864 5.852 2.821 1.00 96.00 80 ALA A CA 1
ATOM 614 C C . ALA A 1 80 ? -2.437 6.947 3.743 1.00 96.00 80 ALA A C 1
ATOM 616 O O . ALA A 1 80 ? -1.730 7.325 4.676 1.00 96.00 80 ALA A O 1
ATOM 617 N N . PRO A 1 81 ? -3.701 7.405 3.598 1.00 95.50 81 PRO A N 1
ATOM 618 C CA . PRO A 1 81 ? -4.283 8.398 4.508 1.00 95.50 81 PRO A CA 1
ATOM 619 C C . PRO A 1 81 ? -4.392 7.921 5.965 1.00 95.50 81 PRO A C 1
ATOM 621 O O . PRO A 1 81 ? -4.610 8.724 6.869 1.00 95.50 81 PRO A O 1
ATOM 624 N N . LYS A 1 82 ? -4.307 6.605 6.195 1.00 96.69 82 LYS A N 1
ATOM 625 C CA . LYS A 1 82 ? -4.439 5.958 7.505 1.00 96.69 82 LYS A CA 1
ATOM 626 C C . LYS A 1 82 ? -3.087 5.564 8.107 1.00 96.69 82 LYS A C 1
ATOM 628 O O . LYS A 1 82 ? -3.079 5.059 9.226 1.00 96.69 82 LYS A O 1
ATOM 633 N N . LEU A 1 83 ? -1.981 5.773 7.387 1.00 97.19 83 LEU A N 1
ATOM 634 C CA . LEU A 1 83 ? -0.643 5.423 7.855 1.00 97.19 83 LEU A CA 1
ATOM 635 C C . LEU A 1 83 ? -0.045 6.522 8.731 1.00 97.19 83 LEU A C 1
ATOM 637 O O . LEU A 1 83 ? -0.167 7.712 8.433 1.00 97.19 83 LEU A O 1
ATOM 641 N N . SER A 1 84 ? 0.679 6.138 9.782 1.00 96.31 84 SER A N 1
ATOM 642 C CA . SER A 1 84 ? 1.476 7.106 10.537 1.00 96.31 84 SER A CA 1
ATOM 643 C C . SER A 1 84 ? 2.681 7.600 9.738 1.00 96.31 84 SER A C 1
ATOM 645 O O . SER A 1 84 ? 3.262 6.894 8.909 1.00 96.31 84 SER A O 1
ATOM 647 N N . GLN A 1 85 ? 3.156 8.799 10.086 1.00 93.06 85 GLN A N 1
ATOM 648 C CA . GLN A 1 85 ? 4.381 9.372 9.515 1.00 93.06 85 GLN A CA 1
ATOM 649 C C . GLN A 1 85 ? 5.601 8.456 9.676 1.00 93.06 85 GLN A C 1
ATOM 651 O O . GLN A 1 85 ? 6.478 8.421 8.809 1.00 93.06 85 GLN A O 1
ATOM 656 N N . ARG A 1 86 ? 5.637 7.672 10.764 1.00 93.94 86 ARG A N 1
ATOM 657 C CA . ARG A 1 86 ? 6.670 6.662 11.001 1.00 93.94 86 ARG A CA 1
ATOM 658 C C . ARG A 1 86 ? 6.660 5.595 9.911 1.00 93.94 86 ARG A C 1
ATOM 660 O O . ARG A 1 86 ? 7.731 5.232 9.431 1.00 93.94 86 ARG A O 1
ATOM 667 N N . ILE A 1 87 ? 5.491 5.085 9.532 1.00 96.06 87 ILE A N 1
ATOM 668 C CA . ILE A 1 87 ? 5.374 4.046 8.506 1.00 96.06 87 ILE A CA 1
ATOM 669 C C . ILE A 1 87 ? 5.610 4.624 7.111 1.00 96.06 87 ILE A C 1
ATOM 671 O O . ILE A 1 87 ? 6.377 4.036 6.342 1.00 96.06 87 ILE A O 1
ATOM 675 N N . ILE A 1 88 ? 5.044 5.800 6.819 1.00 94.25 88 ILE A N 1
ATOM 676 C CA . ILE A 1 88 ? 5.239 6.498 5.541 1.00 94.25 88 ILE A CA 1
ATOM 677 C C . ILE A 1 88 ? 6.735 6.727 5.288 1.00 94.25 88 ILE A C 1
ATOM 679 O O . ILE A 1 88 ? 7.294 6.200 4.326 1.00 94.25 88 ILE A O 1
ATOM 683 N N . SER A 1 89 ? 7.413 7.433 6.196 1.00 90.25 89 SER A N 1
ATOM 684 C CA . SER A 1 89 ? 8.828 7.795 6.027 1.00 90.25 89 SER A CA 1
ATOM 685 C C . SER A 1 89 ? 9.779 6.619 6.261 1.00 90.25 89 SER A C 1
ATOM 687 O O . SER A 1 89 ? 10.808 6.484 5.601 1.00 90.25 89 SER A O 1
ATOM 689 N N . GLY A 1 90 ? 9.461 5.761 7.232 1.00 90.31 90 GLY A N 1
ATOM 690 C CA . GLY A 1 90 ? 10.345 4.687 7.674 1.00 90.31 90 GLY A CA 1
ATOM 691 C C . GLY A 1 90 ? 10.339 3.459 6.771 1.00 90.31 90 GLY A C 1
ATOM 692 O O . GLY A 1 90 ? 11.357 2.759 6.736 1.00 90.31 90 GLY A O 1
ATOM 693 N N . SER A 1 91 ? 9.238 3.219 6.051 1.00 93.81 91 SER A N 1
ATOM 694 C CA . SER A 1 91 ? 9.025 1.996 5.271 1.00 93.81 91 SER A CA 1
ATOM 695 C C . SER A 1 91 ? 8.478 2.272 3.874 1.00 93.81 91 SER A C 1
ATOM 697 O O . SER A 1 91 ? 9.167 1.960 2.906 1.00 93.81 91 SER A O 1
ATOM 699 N N . LEU A 1 92 ? 7.284 2.867 3.744 1.00 94.69 92 LEU A N 1
ATOM 700 C CA . LEU A 1 92 ? 6.602 3.005 2.448 1.00 94.69 92 LEU A CA 1
ATOM 701 C C . LEU A 1 92 ? 7.478 3.727 1.421 1.00 94.69 92 LEU A C 1
ATOM 703 O O . LEU A 1 92 ? 7.729 3.191 0.345 1.00 94.69 92 LEU A O 1
ATOM 707 N N . LEU A 1 93 ? 8.024 4.889 1.776 1.00 91.62 93 LEU A N 1
ATOM 708 C CA . LEU A 1 93 ? 8.877 5.644 0.861 1.00 91.62 93 LEU A CA 1
ATOM 709 C C . LEU A 1 93 ? 10.158 4.902 0.491 1.00 91.62 93 LEU A C 1
ATOM 711 O O . LEU A 1 93 ? 10.602 5.008 -0.642 1.00 91.62 93 LEU A O 1
ATOM 715 N N . LYS A 1 94 ? 10.717 4.078 1.383 1.00 91.31 94 LYS A N 1
ATOM 716 C CA . LYS A 1 94 ? 11.888 3.257 1.042 1.00 91.31 94 LYS A CA 1
ATOM 717 C C . LYS A 1 94 ? 11.565 2.189 0.000 1.00 91.31 94 LYS A C 1
ATOM 719 O O . LYS A 1 94 ? 12.432 1.874 -0.810 1.00 91.31 94 LYS A O 1
ATOM 724 N N . TYR A 1 95 ? 10.358 1.619 0.027 1.00 93.75 95 TYR A N 1
ATOM 725 C CA . TYR A 1 95 ? 9.907 0.712 -1.029 1.00 93.75 95 TYR A CA 1
ATOM 726 C C . TYR A 1 95 ? 9.734 1.468 -2.345 1.00 93.75 95 TYR A C 1
ATOM 728 O O . TYR A 1 95 ? 10.305 1.068 -3.355 1.00 93.75 95 TYR A O 1
ATOM 736 N N . LEU A 1 96 ? 9.021 2.595 -2.318 1.00 91.88 96 LEU A N 1
ATOM 737 C CA . LEU A 1 96 ? 8.736 3.372 -3.523 1.00 91.88 96 LEU A CA 1
ATOM 738 C C . LEU A 1 96 ? 10.009 3.955 -4.158 1.00 91.88 96 LEU A C 1
ATOM 740 O O . LEU A 1 96 ? 10.154 3.888 -5.370 1.00 91.88 96 LEU A O 1
ATOM 744 N N . SER A 1 97 ? 10.982 4.429 -3.375 1.00 89.75 97 SER A N 1
ATOM 745 C CA . SER A 1 97 ? 12.270 4.896 -3.912 1.00 89.75 97 SER A CA 1
ATOM 746 C C . SER A 1 97 ? 13.036 3.806 -4.664 1.00 89.75 97 SER A C 1
ATOM 748 O O . SER A 1 97 ? 13.712 4.108 -5.638 1.00 89.75 97 SER A O 1
ATOM 750 N N . LYS A 1 98 ? 12.929 2.536 -4.250 1.00 89.94 98 LYS A N 1
ATOM 751 C CA . LYS A 1 98 ? 13.546 1.424 -4.992 1.00 89.94 98 LYS A CA 1
ATOM 752 C C . LYS A 1 98 ? 12.825 1.161 -6.313 1.00 89.94 98 LYS A C 1
ATOM 754 O O . LYS A 1 98 ? 13.484 0.926 -7.316 1.00 89.94 98 LYS A O 1
ATOM 759 N N . LEU A 1 99 ? 11.494 1.238 -6.315 1.00 89.88 99 LEU A N 1
ATOM 760 C CA . LEU A 1 99 ? 10.673 0.994 -7.506 1.00 89.88 99 LEU A CA 1
ATOM 761 C C . LEU A 1 99 ? 10.750 2.130 -8.545 1.00 89.88 99 LEU A C 1
ATOM 763 O O . LEU A 1 99 ? 10.457 1.916 -9.717 1.00 89.88 99 LEU A O 1
ATOM 767 N N . GLN A 1 100 ? 11.186 3.335 -8.161 1.00 87.81 100 GLN A N 1
ATOM 768 C CA . GLN A 1 100 ? 11.411 4.438 -9.110 1.00 87.81 100 GLN A CA 1
ATOM 769 C C . GLN A 1 100 ? 12.537 4.171 -10.114 1.00 87.81 100 GLN A C 1
ATOM 771 O O . GLN A 1 100 ? 12.547 4.777 -11.182 1.00 87.81 100 GLN A O 1
ATOM 776 N N . VAL A 1 101 ? 13.474 3.281 -9.786 1.00 89.44 101 VAL A N 1
ATOM 777 C CA . VAL A 1 101 ? 14.593 2.889 -10.658 1.00 89.44 101 VAL A CA 1
ATOM 778 C C . VAL A 1 101 ? 14.465 1.439 -11.128 1.00 89.44 101 VAL A C 1
ATOM 780 O O . VAL A 1 101 ? 15.453 0.834 -11.534 1.00 89.44 101 VAL A O 1
ATOM 783 N N . ASP A 1 102 ? 13.253 0.879 -11.056 1.00 89.19 102 ASP A N 1
ATOM 784 C CA . ASP A 1 102 ? 12.964 -0.477 -11.522 1.00 89.19 102 ASP A CA 1
ATOM 785 C C . ASP A 1 102 ? 13.264 -0.624 -13.021 1.00 89.19 102 ASP A C 1
ATOM 787 O O . ASP A 1 102 ? 13.152 0.342 -13.782 1.00 89.19 102 ASP A O 1
ATOM 791 N N . GLU A 1 103 ? 13.643 -1.821 -13.463 1.00 88.31 103 GLU A N 1
ATOM 792 C CA . GLU A 1 103 ? 13.936 -2.093 -14.874 1.00 88.31 103 GLU A CA 1
ATOM 793 C C . GLU A 1 103 ? 12.680 -1.917 -15.742 1.00 88.31 103 GLU A C 1
ATOM 795 O O . GLU A 1 103 ? 12.764 -1.402 -16.865 1.00 88.31 103 GLU A O 1
ATOM 800 N N . ASP A 1 104 ? 11.503 -2.246 -15.198 1.00 87.38 104 ASP A N 1
ATOM 801 C CA . ASP A 1 104 ? 10.234 -2.119 -15.904 1.00 87.38 104 ASP A CA 1
ATOM 802 C C . ASP A 1 104 ? 9.740 -0.654 -15.940 1.00 87.38 104 ASP A C 1
ATOM 804 O O . ASP A 1 104 ? 9.484 -0.038 -14.898 1.00 87.38 104 ASP A O 1
ATOM 808 N N . PRO A 1 105 ? 9.559 -0.056 -17.135 1.00 87.81 105 PRO A N 1
ATOM 809 C CA . PRO A 1 105 ? 9.096 1.326 -17.259 1.00 87.81 105 PRO A CA 1
ATOM 810 C C . PRO A 1 105 ? 7.688 1.556 -16.701 1.00 87.81 105 PRO A C 1
ATOM 812 O O . PRO A 1 105 ? 7.418 2.642 -16.189 1.00 87.81 105 PRO A O 1
ATOM 815 N N . GLY A 1 106 ? 6.801 0.562 -16.763 1.00 88.06 106 GLY A N 1
ATOM 816 C CA . GLY A 1 106 ? 5.449 0.646 -16.217 1.00 88.06 106 GLY A CA 1
ATOM 817 C C . GLY A 1 106 ? 5.449 0.719 -14.691 1.00 88.06 106 GLY A C 1
ATOM 818 O O . GLY A 1 106 ? 4.727 1.539 -14.119 1.00 88.06 106 GLY A O 1
ATOM 819 N N . ILE A 1 107 ? 6.306 -0.062 -14.025 1.00 87.44 107 ILE A N 1
ATOM 820 C CA . ILE A 1 107 ? 6.504 0.012 -12.568 1.00 87.44 107 ILE A CA 1
ATOM 821 C C . ILE A 1 107 ? 7.020 1.396 -12.166 1.00 87.44 107 ILE A C 1
ATOM 823 O O . ILE A 1 107 ? 6.466 2.002 -11.241 1.00 87.44 107 ILE A O 1
ATOM 827 N N . ARG A 1 108 ? 8.008 1.943 -12.889 1.00 89.56 108 ARG A N 1
ATOM 828 C CA . ARG A 1 108 ? 8.515 3.302 -12.630 1.00 89.56 108 ARG A CA 1
ATOM 829 C C . ARG A 1 108 ? 7.410 4.351 -12.758 1.00 89.56 108 ARG A C 1
ATOM 831 O O . ARG A 1 108 ? 7.217 5.155 -11.847 1.00 89.56 108 ARG A O 1
ATOM 838 N N . THR A 1 109 ? 6.635 4.317 -13.847 1.00 89.88 109 THR A N 1
ATOM 839 C CA . THR A 1 109 ? 5.522 5.255 -14.068 1.00 89.88 109 THR A CA 1
ATOM 840 C C . THR A 1 109 ? 4.466 5.157 -12.966 1.00 89.88 109 THR A C 1
ATOM 842 O O . THR A 1 109 ? 4.088 6.177 -12.386 1.00 89.88 109 THR A O 1
ATOM 845 N N . ASN A 1 110 ? 4.019 3.945 -12.627 1.00 90.44 110 ASN A N 1
ATOM 846 C CA . ASN A 1 110 ? 3.015 3.726 -11.583 1.00 90.44 110 ASN A CA 1
ATOM 847 C C . ASN A 1 110 ? 3.500 4.201 -10.208 1.00 90.44 110 ASN A C 1
ATOM 849 O O . ASN A 1 110 ? 2.731 4.795 -9.451 1.00 90.44 110 ASN A O 1
ATOM 853 N N . THR A 1 111 ? 4.781 3.989 -9.905 1.00 90.75 111 THR A N 1
ATOM 854 C CA . THR A 1 111 ? 5.405 4.438 -8.657 1.00 90.75 111 THR A CA 1
ATOM 855 C C . THR A 1 111 ? 5.408 5.962 -8.553 1.00 90.75 111 THR A C 1
ATOM 857 O O . THR A 1 111 ? 5.005 6.502 -7.522 1.00 90.75 111 THR A O 1
ATOM 860 N N . THR A 1 112 ? 5.789 6.667 -9.623 1.00 89.94 112 THR A N 1
ATOM 861 C CA . THR A 1 112 ? 5.761 8.138 -9.673 1.00 89.94 112 THR A CA 1
ATOM 862 C C . THR A 1 112 ? 4.347 8.690 -9.498 1.00 89.94 112 THR A C 1
ATOM 864 O O . THR A 1 112 ? 4.136 9.611 -8.711 1.00 89.94 112 THR A O 1
ATOM 867 N N . ILE A 1 113 ? 3.354 8.093 -10.164 1.00 90.69 113 ILE A N 1
ATOM 868 C CA . ILE A 1 113 ? 1.946 8.486 -10.007 1.00 90.69 113 ILE A CA 1
ATOM 869 C C . ILE A 1 113 ? 1.486 8.279 -8.560 1.00 90.69 113 ILE A C 1
ATOM 871 O O . ILE A 1 113 ? 0.866 9.166 -7.970 1.00 90.69 113 ILE A O 1
ATOM 875 N N . LEU A 1 114 ? 1.796 7.121 -7.969 1.00 91.88 114 LEU A N 1
ATOM 876 C CA . LEU A 1 114 ? 1.417 6.819 -6.594 1.00 91.88 114 LEU A CA 1
ATOM 877 C C . LEU A 1 114 ? 2.008 7.837 -5.615 1.00 91.88 114 LEU A C 1
ATOM 879 O O . LEU A 1 114 ? 1.287 8.324 -4.749 1.00 91.88 114 LEU A O 1
ATOM 883 N N . LEU A 1 115 ? 3.284 8.189 -5.768 1.00 91.31 115 LEU A N 1
ATOM 884 C CA . LEU A 1 115 ? 3.949 9.180 -4.922 1.00 91.31 115 LEU A CA 1
ATOM 885 C C . LEU A 1 115 ? 3.292 10.556 -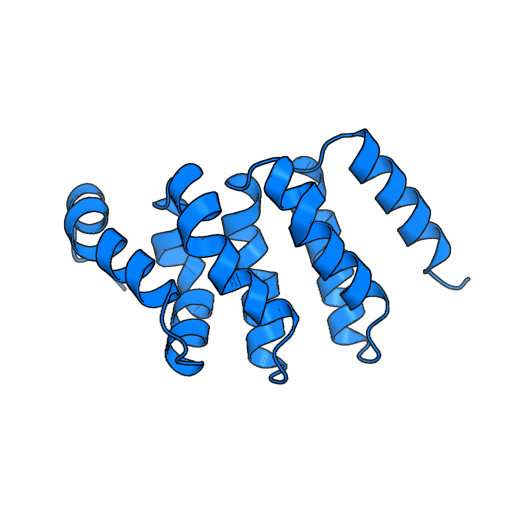5.004 1.00 91.31 115 LEU A C 1
ATOM 887 O O . LEU A 1 115 ? 3.050 11.163 -3.962 1.00 91.31 115 LEU A O 1
ATOM 891 N N . GLY A 1 116 ? 2.928 11.005 -6.208 1.00 89.75 116 GLY A N 1
ATOM 892 C CA . GLY A 1 116 ? 2.145 12.229 -6.390 1.00 89.75 116 GLY A CA 1
ATOM 893 C C . GLY A 1 116 ? 0.784 12.169 -5.687 1.00 89.75 116 GLY A C 1
ATOM 894 O O . GLY A 1 116 ? 0.377 13.129 -5.038 1.00 89.75 116 GLY A O 1
ATOM 895 N N . ASN A 1 117 ? 0.106 11.020 -5.733 1.00 91.06 117 ASN A N 1
ATOM 896 C CA . ASN A 1 117 ? -1.198 10.847 -5.087 1.00 91.06 117 ASN A CA 1
ATOM 897 C C . ASN A 1 117 ? -1.125 10.836 -3.552 1.00 91.06 117 ASN A C 1
ATOM 899 O O . ASN A 1 117 ? -2.066 11.281 -2.897 1.00 91.06 117 ASN A O 1
ATOM 903 N N . ILE A 1 118 ? -0.034 10.332 -2.967 1.00 91.38 118 ILE A N 1
ATOM 904 C CA . ILE A 1 118 ? 0.123 10.244 -1.503 1.00 91.38 118 ILE A CA 1
ATOM 905 C C . ILE A 1 118 ? 0.940 11.399 -0.905 1.00 91.38 118 ILE A C 1
ATOM 907 O O . ILE A 1 118 ? 1.169 11.421 0.303 1.00 91.38 118 ILE A O 1
ATOM 911 N N . ALA A 1 119 ? 1.379 12.357 -1.723 1.00 89.50 119 ALA A N 1
ATOM 912 C CA . ALA A 1 119 ? 2.286 13.429 -1.317 1.00 89.50 119 ALA A CA 1
ATOM 913 C C . ALA A 1 119 ? 1.736 14.302 -0.179 1.00 89.50 119 ALA A C 1
ATOM 915 O O . ALA A 1 119 ? 2.472 14.640 0.742 1.00 89.50 119 ALA A O 1
ATOM 916 N N . ASN A 1 120 ? 0.424 14.559 -0.171 1.00 88.81 120 ASN A N 1
ATOM 917 C CA . ASN A 1 120 ? -0.254 15.313 0.893 1.00 88.81 120 ASN A CA 1
ATOM 918 C C . ASN A 1 120 ? -0.249 14.604 2.261 1.00 88.81 120 ASN A C 1
ATOM 920 O O . ASN A 1 120 ? -0.616 15.207 3.266 1.00 88.81 120 ASN A O 1
ATOM 924 N N . TYR A 1 121 ? 0.128 13.323 2.306 1.00 89.19 121 TYR A N 1
ATOM 925 C CA . TYR A 1 121 ? 0.271 12.555 3.543 1.00 89.19 121 TYR A CA 1
ATOM 926 C C . TYR A 1 121 ? 1.727 12.476 4.013 1.00 89.19 121 TYR A C 1
ATOM 928 O O . TYR A 1 121 ? 1.994 11.877 5.051 1.00 89.19 121 TYR A O 1
ATOM 936 N N . MET A 1 122 ? 2.677 13.052 3.274 1.00 85.88 122 MET A N 1
ATOM 937 C CA . MET A 1 122 ? 4.083 13.122 3.666 1.00 85.88 122 MET A CA 1
ATOM 938 C C . MET A 1 122 ? 4.344 14.399 4.472 1.00 85.88 122 MET A C 1
ATOM 940 O O . MET A 1 122 ? 3.731 15.432 4.226 1.00 85.88 122 MET A O 1
ATOM 944 N N . ASN A 1 123 ? 5.295 14.360 5.405 1.00 80.62 123 ASN A N 1
ATOM 945 C CA . ASN A 1 123 ? 5.798 15.587 6.028 1.00 80.62 123 ASN A CA 1
ATOM 946 C C . ASN A 1 123 ? 6.556 16.456 5.001 1.00 80.62 123 ASN A C 1
ATOM 948 O O . ASN A 1 123 ? 7.303 15.922 4.175 1.00 80.62 123 ASN A O 1
ATOM 952 N N . ASP A 1 124 ? 6.455 17.784 5.129 1.00 70.06 124 ASP A N 1
ATOM 953 C CA . ASP A 1 124 ? 7.006 18.775 4.185 1.00 70.06 124 ASP A CA 1
ATOM 954 C C . ASP A 1 124 ? 8.473 18.526 3.795 1.00 70.06 124 ASP A C 1
ATOM 956 O O . ASP A 1 124 ? 8.835 18.578 2.621 1.00 70.06 124 ASP A O 1
ATOM 960 N N . GLY A 1 125 ? 9.335 18.190 4.762 1.00 67.56 125 GLY A N 1
ATOM 961 C CA . GLY A 1 125 ? 10.759 17.943 4.498 1.00 67.56 1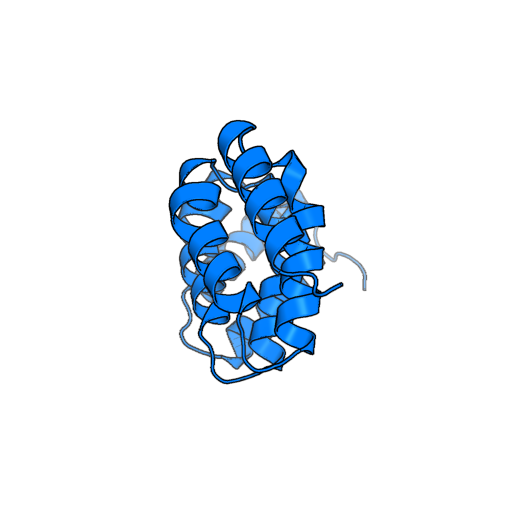25 GLY A CA 1
ATOM 962 C C . GLY A 1 125 ? 11.035 16.707 3.632 1.00 67.56 125 GLY A C 1
ATOM 963 O O . GLY A 1 125 ? 12.036 16.653 2.922 1.00 67.56 125 GLY A O 1
ATOM 964 N N . VAL A 1 126 ? 10.144 15.717 3.664 1.00 67.38 126 VAL A N 1
ATOM 965 C CA . VAL A 1 126 ? 10.257 14.491 2.866 1.00 67.38 126 VAL A CA 1
ATOM 966 C C . VAL A 1 126 ? 9.686 14.710 1.466 1.00 67.38 126 VAL A C 1
ATOM 968 O O . VAL A 1 126 ? 10.283 14.270 0.485 1.00 67.38 126 VAL A O 1
ATOM 971 N N . TYR A 1 127 ? 8.586 15.458 1.375 1.00 66.19 127 TYR A N 1
ATOM 972 C CA . TYR A 1 127 ? 7.992 15.880 0.111 1.00 66.19 127 TYR A CA 1
ATOM 973 C C . TYR A 1 127 ? 8.951 16.747 -0.723 1.00 66.19 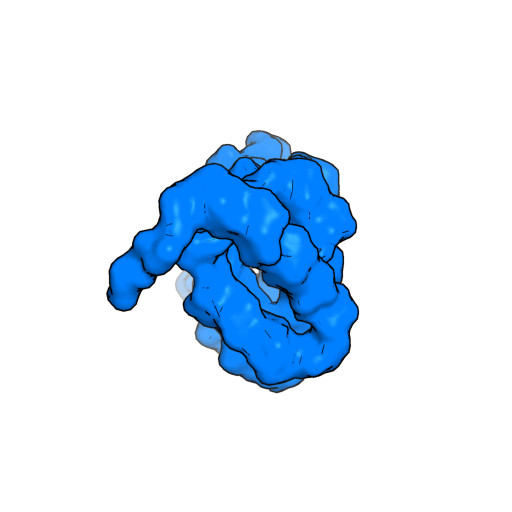127 TYR A C 1
ATOM 975 O O . TYR A 1 127 ? 9.141 16.490 -1.910 1.00 66.19 127 TYR A O 1
ATOM 983 N N . LEU A 1 128 ? 9.631 17.716 -0.098 1.00 60.50 128 LEU A N 1
ATOM 984 C CA . LEU A 1 128 ? 10.611 18.573 -0.778 1.00 60.50 128 LEU A CA 1
ATOM 985 C C . LEU A 1 128 ? 11.821 17.792 -1.300 1.00 60.50 128 LEU A C 1
ATOM 987 O O . LEU A 1 128 ? 12.268 18.025 -2.422 1.00 60.50 128 LEU A O 1
ATOM 991 N N . LYS A 1 129 ? 12.327 16.835 -0.514 1.00 65.00 129 LYS A N 1
ATOM 992 C CA . LYS A 1 129 ? 13.402 15.945 -0.962 1.00 65.00 129 LYS A CA 1
ATOM 993 C C . LYS A 1 129 ? 12.963 15.104 -2.165 1.00 65.00 129 LYS A C 1
ATOM 995 O O . LYS A 1 129 ? 13.713 14.970 -3.122 1.00 65.00 129 LYS A O 1
ATOM 1000 N N . TYR A 1 130 ? 11.729 14.604 -2.143 1.00 65.88 130 TYR A N 1
ATOM 1001 C CA . TYR A 1 130 ? 11.172 13.821 -3.242 1.00 65.88 130 TYR A CA 1
ATOM 1002 C C . TYR A 1 130 ? 11.017 14.627 -4.541 1.00 65.88 130 TYR A C 1
ATOM 1004 O O . TYR A 1 130 ? 11.359 14.125 -5.612 1.00 65.88 130 TYR A O 1
ATOM 1012 N N . ILE A 1 131 ? 10.539 15.873 -4.464 1.00 65.31 131 ILE A N 1
ATOM 1013 C CA . ILE A 1 131 ? 10.458 16.748 -5.643 1.00 65.31 131 ILE A CA 1
ATOM 1014 C C . ILE A 1 131 ? 11.847 16.953 -6.252 1.00 65.31 131 ILE A C 1
ATOM 1016 O O . ILE A 1 131 ? 11.983 16.864 -7.469 1.00 65.31 131 ILE A O 1
ATOM 1020 N N . SER A 1 132 ? 12.869 17.176 -5.420 1.00 61.34 132 SER A N 1
ATOM 1021 C CA . SER A 1 132 ? 14.252 17.310 -5.891 1.00 61.34 132 SER A CA 1
ATOM 1022 C C . SER A 1 132 ? 14.714 16.051 -6.630 1.00 61.34 132 SER A C 1
ATOM 1024 O O . SER A 1 132 ? 15.142 16.144 -7.774 1.00 61.34 132 SER A O 1
ATOM 1026 N N . ASP A 1 133 ? 14.545 14.876 -6.016 1.00 63.88 133 ASP A N 1
ATOM 1027 C CA . ASP A 1 133 ? 15.010 13.608 -6.587 1.00 63.88 133 ASP A CA 1
ATOM 1028 C C . ASP A 1 133 ? 14.242 13.230 -7.875 1.00 63.88 133 ASP A C 1
ATOM 1030 O O . ASP A 1 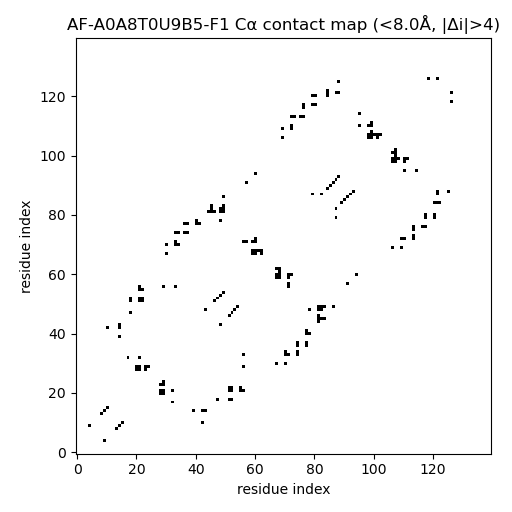133 ? 14.804 12.616 -8.775 1.00 63.88 133 ASP A O 1
ATOM 1034 N N . THR A 1 134 ? 12.965 13.613 -8.009 1.00 59.53 134 THR A N 1
ATOM 1035 C CA . THR A 1 134 ? 12.149 13.299 -9.203 1.00 59.53 134 THR A CA 1
ATOM 1036 C C . THR A 1 134 ? 12.499 14.183 -10.400 1.00 59.53 134 THR A C 1
ATOM 1038 O O . THR A 1 134 ? 12.449 13.717 -11.538 1.00 59.53 134 THR A O 1
ATOM 1041 N N . ILE A 1 135 ? 12.856 15.449 -10.159 1.00 54.09 135 ILE A N 1
ATOM 1042 C CA . ILE A 1 135 ? 13.273 16.387 -11.214 1.00 54.09 135 ILE A CA 1
ATOM 1043 C C . ILE A 1 135 ? 14.591 15.931 -11.857 1.00 54.09 135 ILE A C 1
ATOM 1045 O O . ILE A 1 135 ? 14.750 16.078 -13.066 1.00 54.09 135 ILE A O 1
ATOM 1049 N N . ASP A 1 136 ? 15.481 15.297 -11.090 1.00 51.78 136 ASP A N 1
ATOM 1050 C CA . ASP A 1 136 ? 16.767 14.792 -11.586 1.00 51.78 136 ASP A CA 1
ATOM 1051 C C . ASP A 1 136 ? 16.658 13.485 -12.408 1.00 51.78 136 ASP A C 1
ATOM 1053 O O . ASP A 1 136 ? 17.618 13.093 -13.072 1.00 51.78 136 ASP A O 1
ATOM 1057 N N . ILE A 1 137 ? 15.504 12.799 -12.394 1.00 50.09 137 ILE A N 1
ATOM 1058 C CA . ILE A 1 137 ? 15.307 11.492 -13.061 1.00 50.09 137 ILE A CA 1
ATOM 1059 C C . ILE A 1 137 ? 14.584 11.618 -14.416 1.00 50.09 137 ILE A C 1
ATOM 1061 O O . ILE A 1 137 ? 14.595 10.668 -15.200 1.00 50.09 137 ILE A O 1
ATOM 1065 N N . VAL A 1 138 ? 13.983 12.768 -14.747 1.00 40.16 138 VAL A N 1
ATOM 1066 C CA . VAL A 1 138 ? 13.387 12.997 -16.077 1.00 40.16 138 VAL A CA 1
ATOM 1067 C C . VAL A 1 138 ? 14.497 13.439 -17.039 1.00 40.16 138 VAL A C 1
ATOM 1069 O O . VAL A 1 138 ? 14.982 14.564 -16.911 1.00 40.16 138 VAL A O 1
ATOM 1072 N N . PRO A 1 139 ? 14.935 12.601 -18.000 1.00 38.75 139 PRO A N 1
ATOM 1073 C CA . PRO A 1 139 ? 15.926 13.028 -18.975 1.00 38.75 139 PRO A CA 1
ATOM 1074 C C . PRO A 1 139 ? 15.316 14.126 -19.849 1.00 38.75 139 PRO A C 1
ATOM 1076 O O . PRO A 1 139 ? 14.136 14.054 -20.201 1.00 38.75 139 PRO A O 1
ATOM 1079 N N . SER A 1 140 ? 16.132 15.133 -20.160 1.00 42.16 140 SER A N 1
ATOM 1080 C CA . SER A 1 140 ? 15.822 16.227 -21.090 1.00 42.16 140 SER A CA 1
ATOM 1081 C C . SER A 1 140 ? 15.395 15.728 -22.467 1.00 42.16 140 SER A C 1
ATOM 1083 O O . SER A 1 140 ? 15.985 14.725 -22.930 1.00 42.16 140 SER A O 1
#

Mean predicted aligned error: 6.38 Å

InterPro domains:
  IPR011989 Armadillo-like helical [G3DSA:1.25.10.10] (3-136)
  IPR016024 Armadillo-type fold [SSF48371] (9-123)
  IPR021133 HEAT, type 2 [PS50077] (14-52)
  IPR051177 Catalytically Inactive Kinase-Related Protein [PTHR12984] (7-129)